Protein AF-A0A1Q7BQ40-F1 (afdb_monomer)

pLDDT: mean 77.8, std 13.96, range [46.81, 95.38]

Secondary structure (DSSP, 8-state):
-PPP-TT-HHHHHHHHHTTS-TTTHHHHHHHHHHHHHT-TT--HHHHHHHHHHHHHHH------GGG---HHHHHHHS--HHHHSPPPP---------

Structure (mmCIF, N/CA/C/O backbone):
data_AF-A0A1Q7BQ40-F1
#
_entry.id   AF-A0A1Q7BQ40-F1
#
loop_
_atom_site.group_PDB
_atom_site.id
_atom_site.type_symbol
_atom_site.label_atom_id
_atom_site.label_alt_id
_atom_site.label_comp_id
_atom_site.label_asym_id
_atom_site.label_entity_id
_atom_site.label_seq_id
_atom_site.pdbx_PDB_ins_code
_atom_site.Cartn_x
_atom_site.Cartn_y
_atom_site.Cartn_z
_atom_site.occupancy
_atom_site.B_iso_or_equiv
_atom_site.auth_seq_id
_atom_site.auth_comp_id
_atom_site.auth_asym_id
_atom_site.auth_atom_id
_atom_site.pdbx_PDB_model_num
ATOM 1 N N . MET A 1 1 ? 2.775 25.723 7.105 1.00 46.81 1 MET A N 1
ATOM 2 C CA . MET A 1 1 ? 1.920 24.649 6.563 1.00 46.81 1 MET A CA 1
ATOM 3 C C . MET A 1 1 ? 1.873 23.533 7.588 1.00 46.81 1 MET A C 1
ATOM 5 O O . MET A 1 1 ? 2.956 23.121 7.986 1.00 46.81 1 MET A O 1
ATOM 9 N N . PRO A 1 2 ? 0.696 23.101 8.070 1.00 49.97 2 PRO A N 1
ATOM 10 C CA . PRO A 1 2 ? 0.628 21.938 8.945 1.00 49.97 2 PRO A CA 1
ATOM 11 C C . PRO A 1 2 ? 1.093 20.715 8.147 1.00 49.97 2 PRO A C 1
ATOM 13 O O . PRO A 1 2 ? 0.727 20.561 6.980 1.00 49.97 2 PRO A O 1
ATOM 16 N N . ILE A 1 3 ? 1.956 19.902 8.749 1.00 54.00 3 ILE A N 1
ATOM 17 C CA . ILE A 1 3 ? 2.279 18.581 8.212 1.00 54.00 3 ILE A CA 1
ATOM 18 C C . ILE A 1 3 ? 0.974 17.787 8.353 1.00 54.00 3 ILE A C 1
ATOM 20 O O . ILE A 1 3 ? 0.422 17.791 9.454 1.00 54.00 3 ILE A O 1
ATOM 24 N N . PRO A 1 4 ? 0.407 17.227 7.269 1.00 55.53 4 PRO A N 1
ATOM 25 C CA . PRO A 1 4 ? -0.775 16.387 7.390 1.00 55.53 4 PRO A CA 1
ATOM 26 C C . PRO A 1 4 ? -0.455 15.284 8.395 1.00 55.53 4 PRO A C 1
ATOM 28 O O . PRO A 1 4 ? 0.619 14.690 8.327 1.00 55.53 4 PRO A O 1
ATOM 31 N N . ASP A 1 5 ? -1.351 15.093 9.357 1.00 57.25 5 ASP A N 1
ATOM 32 C CA . ASP A 1 5 ? -1.230 14.081 10.398 1.00 57.25 5 ASP A CA 1
ATOM 33 C C . ASP A 1 5 ? -1.184 12.711 9.690 1.00 57.25 5 ASP A C 1
ATOM 35 O O . ASP A 1 5 ? -2.213 12.170 9.290 1.00 57.25 5 ASP A O 1
ATOM 39 N N . ASP A 1 6 ? 0.023 12.180 9.443 1.00 56.66 6 ASP A N 1
ATOM 40 C CA . ASP A 1 6 ? 0.262 10.845 8.854 1.00 56.66 6 ASP A CA 1
ATOM 41 C C . ASP A 1 6 ? -0.317 9.728 9.765 1.00 56.66 6 ASP A C 1
ATOM 43 O O . ASP A 1 6 ? -0.319 8.555 9.384 1.00 56.66 6 ASP A O 1
ATOM 47 N N . ALA A 1 7 ? -0.848 10.091 10.942 1.00 63.31 7 ALA A N 1
ATOM 48 C CA . ALA A 1 7 ? -1.581 9.220 11.848 1.00 63.31 7 ALA A CA 1
ATOM 49 C C . ALA A 1 7 ? -3.022 8.929 11.403 1.00 63.31 7 ALA A C 1
ATOM 51 O O . ALA A 1 7 ? -3.615 7.972 11.907 1.00 63.31 7 ALA A O 1
ATOM 52 N N . ASP A 1 8 ? -3.592 9.700 10.467 1.00 83.94 8 ASP A N 1
ATOM 53 C CA . ASP A 1 8 ? -4.898 9.361 9.904 1.00 83.94 8 ASP A CA 1
ATOM 54 C C . ASP A 1 8 ? -4.770 8.156 8.944 1.00 83.94 8 ASP A C 1
ATOM 56 O O . ASP A 1 8 ? -4.055 8.224 7.932 1.00 83.94 8 ASP A O 1
ATOM 60 N N . PRO A 1 9 ? -5.448 7.029 9.235 1.00 84.75 9 PRO A N 1
ATOM 61 C CA . PRO A 1 9 ? -5.295 5.807 8.457 1.00 84.75 9 PRO A CA 1
ATOM 62 C C . PRO A 1 9 ? -5.799 5.958 7.016 1.00 84.75 9 PRO A C 1
ATOM 64 O O . PRO A 1 9 ? -5.224 5.350 6.113 1.00 84.75 9 PRO A O 1
ATOM 67 N N . ASP A 1 10 ? -6.817 6.783 6.759 1.00 89.44 10 ASP A N 1
ATOM 68 C CA . ASP A 1 10 ? -7.348 7.011 5.411 1.00 89.44 10 ASP A CA 1
ATOM 69 C C . ASP A 1 10 ? -6.368 7.820 4.549 1.00 89.44 10 ASP A C 1
ATOM 71 O O . ASP A 1 10 ? -6.167 7.506 3.364 1.00 89.44 10 ASP A O 1
ATOM 75 N N . ILE A 1 11 ? -5.711 8.829 5.134 1.00 90.44 11 ILE A N 1
ATOM 76 C CA . ILE A 1 11 ? -4.650 9.600 4.465 1.00 90.44 11 ILE A CA 1
ATOM 77 C C . ILE A 1 11 ? -3.474 8.681 4.116 1.00 90.44 11 ILE A C 1
ATOM 79 O O . ILE A 1 11 ? -3.000 8.684 2.972 1.00 90.44 11 ILE A O 1
ATOM 83 N N . LEU A 1 12 ? -3.043 7.847 5.065 1.00 90.44 12 LEU A N 1
ATOM 84 C CA . LEU A 1 12 ? -1.960 6.886 4.867 1.00 90.44 12 LEU A CA 1
ATOM 85 C C . LEU A 1 12 ? -2.281 5.879 3.752 1.00 90.44 12 LEU A C 1
ATOM 87 O O . LEU A 1 12 ? -1.454 5.657 2.861 1.00 90.44 12 LEU A O 1
ATOM 91 N N . ILE A 1 13 ? -3.477 5.286 3.769 1.00 93.06 13 ILE A N 1
ATOM 92 C CA . ILE A 1 13 ? -3.922 4.333 2.743 1.00 93.06 13 ILE A CA 1
ATOM 93 C C . ILE A 1 13 ? -3.951 5.013 1.372 1.00 93.06 13 ILE A C 1
ATOM 95 O O . ILE A 1 13 ? -3.418 4.472 0.401 1.00 93.06 13 ILE A O 1
ATOM 99 N N . SER A 1 14 ? -4.504 6.223 1.283 1.00 92.81 14 SER A N 1
ATOM 100 C CA . SER A 1 14 ? -4.574 6.977 0.026 1.00 92.81 14 SER A CA 1
ATOM 101 C C . SER A 1 14 ? -3.184 7.272 -0.545 1.00 92.81 14 SER A C 1
ATOM 103 O O . SER A 1 14 ? -2.953 7.114 -1.747 1.00 92.81 14 SER A O 1
ATOM 105 N N . ARG A 1 15 ? -2.228 7.637 0.316 1.00 92.06 15 ARG A N 1
ATOM 106 C CA . ARG A 1 15 ? -0.831 7.884 -0.061 1.00 92.06 15 ARG A CA 1
ATOM 107 C C . ARG A 1 15 ? -0.137 6.613 -0.553 1.00 92.06 15 ARG A C 1
ATOM 109 O O . ARG A 1 15 ? 0.508 6.640 -1.601 1.00 92.06 15 ARG A O 1
ATOM 116 N N . LEU A 1 16 ? -0.279 5.503 0.172 1.00 92.38 16 LEU A N 1
ATOM 117 C CA . LEU A 1 16 ? 0.350 4.221 -0.174 1.00 92.38 16 LEU A CA 1
ATOM 118 C C . LEU A 1 16 ? -0.287 3.545 -1.398 1.00 92.38 16 LEU A C 1
ATOM 120 O O . LEU A 1 16 ? 0.382 2.775 -2.085 1.00 92.38 16 LEU A O 1
ATOM 124 N N . ALA A 1 17 ? -1.532 3.884 -1.737 1.00 92.94 17 ALA A N 1
ATOM 125 C CA . ALA A 1 17 ? -2.173 3.452 -2.976 1.00 92.94 17 ALA A CA 1
ATOM 126 C C . ALA A 1 17 ? -1.633 4.175 -4.226 1.00 92.94 17 ALA A C 1
ATOM 128 O O . ALA A 1 17 ? -1.768 3.662 -5.336 1.00 92.94 17 ALA A O 1
ATOM 129 N N . GLY A 1 18 ? -1.030 5.361 -4.075 1.00 91.25 18 GLY A N 1
ATOM 130 C CA . GLY A 1 18 ? -0.557 6.192 -5.190 1.00 91.25 18 GLY A CA 1
ATOM 131 C C . GLY A 1 18 ? 0.384 5.467 -6.168 1.00 91.25 18 GLY A C 1
ATOM 132 O O . GLY A 1 18 ? 0.133 5.517 -7.374 1.00 91.25 18 GLY A O 1
ATOM 133 N N . PRO A 1 19 ? 1.419 4.755 -5.682 1.00 89.81 19 PRO A N 1
ATOM 134 C CA . PRO A 1 19 ? 2.334 3.977 -6.522 1.00 89.81 19 PRO A 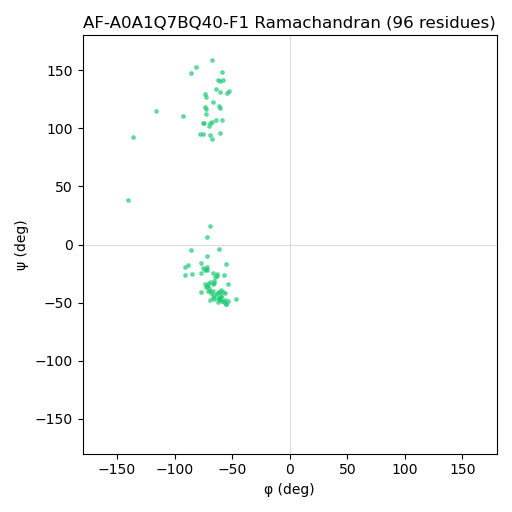CA 1
ATOM 135 C C . PRO A 1 19 ? 1.743 2.693 -7.124 1.00 89.81 19 PRO A C 1
ATOM 137 O O . PRO A 1 19 ? 2.403 2.066 -7.947 1.00 89.81 19 PRO A O 1
ATOM 140 N N . LEU A 1 20 ? 0.547 2.262 -6.706 1.00 91.56 20 LEU A N 1
ATOM 141 C CA . LEU A 1 20 ? -0.087 1.046 -7.222 1.00 91.56 20 LEU A CA 1
ATOM 142 C C . LEU A 1 20 ? -0.793 1.309 -8.555 1.00 91.56 20 LEU A C 1
ATOM 144 O O . LEU A 1 20 ? -1.285 2.419 -8.817 1.00 91.56 20 LEU A O 1
ATOM 148 N N . ALA A 1 21 ? -0.904 0.255 -9.369 1.00 89.38 21 ALA A N 1
ATOM 149 C CA . ALA A 1 21 ? -1.681 0.294 -10.598 1.00 89.38 21 ALA A CA 1
ATOM 150 C C . ALA A 1 21 ? -3.144 0.671 -10.289 1.00 89.38 21 ALA A C 1
ATOM 152 O O . ALA A 1 21 ? -3.692 0.215 -9.283 1.00 89.38 21 ALA A O 1
ATOM 153 N N . PRO A 1 22 ? -3.814 1.487 -11.128 1.00 89.31 22 PRO A N 1
ATOM 154 C CA . PRO A 1 22 ? -5.168 1.968 -10.846 1.00 89.31 22 PRO A CA 1
ATOM 155 C C . PRO A 1 22 ? -6.189 0.861 -10.544 1.00 89.31 22 PRO A C 1
ATOM 157 O O . PRO A 1 22 ? -7.065 1.067 -9.707 1.00 89.31 22 PRO A O 1
ATOM 160 N N . ALA A 1 23 ? -6.049 -0.306 -11.182 1.00 89.81 23 ALA A N 1
ATOM 161 C CA . ALA A 1 23 ? -6.914 -1.467 -10.968 1.00 89.81 23 ALA A CA 1
ATOM 162 C C . ALA A 1 23 ? -6.794 -2.057 -9.548 1.00 89.81 23 ALA A C 1
ATOM 164 O O . ALA A 1 23 ? -7.791 -2.506 -8.985 1.00 89.81 23 ALA A O 1
ATOM 165 N N . ASP A 1 24 ? -5.607 -1.989 -8.942 1.00 92.75 24 ASP A N 1
ATOM 166 C CA . ASP A 1 24 ? -5.319 -2.613 -7.647 1.00 92.75 24 ASP A CA 1
ATOM 167 C C . ASP A 1 24 ? -5.644 -1.705 -6.459 1.00 92.75 24 ASP A C 1
ATOM 169 O O . ASP A 1 24 ? -5.814 -2.179 -5.336 1.00 92.75 24 ASP A O 1
ATOM 173 N N . ARG A 1 25 ? -5.790 -0.392 -6.684 1.00 92.69 25 ARG A N 1
ATOM 174 C CA . ARG A 1 25 ? -6.010 0.593 -5.609 1.00 92.69 25 ARG A CA 1
ATOM 175 C C . ARG A 1 25 ? -7.252 0.293 -4.772 1.00 92.69 25 ARG A C 1
ATOM 177 O O . ARG A 1 25 ? -7.210 0.426 -3.552 1.00 92.69 25 ARG A O 1
ATOM 184 N N . ALA A 1 26 ? -8.346 -0.122 -5.411 1.00 92.81 26 ALA A N 1
ATOM 185 C CA . ALA A 1 26 ? -9.592 -0.443 -4.715 1.00 92.81 26 ALA A CA 1
ATOM 186 C C . ALA A 1 26 ? -9.472 -1.724 -3.872 1.00 92.81 26 ALA A C 1
ATOM 188 O O . ALA A 1 26 ? -9.969 -1.770 -2.745 1.00 92.81 26 ALA A O 1
ATOM 189 N N . ALA A 1 27 ? -8.79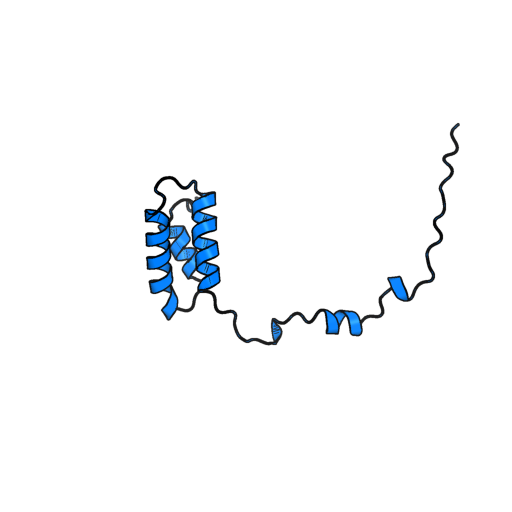1 -2.747 -4.399 1.00 93.25 27 ALA A N 1
ATOM 190 C CA . ALA A 1 27 ? -8.536 -3.996 -3.683 1.00 93.25 27 ALA A CA 1
ATOM 191 C C . ALA A 1 27 ? -7.605 -3.765 -2.484 1.00 93.25 27 ALA A C 1
ATOM 193 O O . ALA A 1 27 ? -7.908 -4.196 -1.371 1.00 93.25 27 ALA A O 1
ATOM 194 N N . PHE A 1 28 ? -6.533 -2.997 -2.691 1.00 95.38 28 PHE A N 1
ATOM 195 C CA . PHE A 1 28 ? -5.609 -2.586 -1.642 1.00 95.38 28 PHE A CA 1
ATOM 196 C C . PHE A 1 28 ? -6.310 -1.807 -0.523 1.00 95.38 28 PHE A C 1
ATOM 198 O O . PHE A 1 28 ? -6.142 -2.156 0.643 1.00 95.38 28 PHE A O 1
ATOM 205 N N . ARG A 1 29 ? -7.131 -0.800 -0.858 1.00 94.94 29 ARG A N 1
ATOM 206 C CA . ARG A 1 29 ? -7.862 -0.001 0.139 1.00 94.94 29 ARG A CA 1
ATOM 207 C C . ARG A 1 29 ? -8.738 -0.8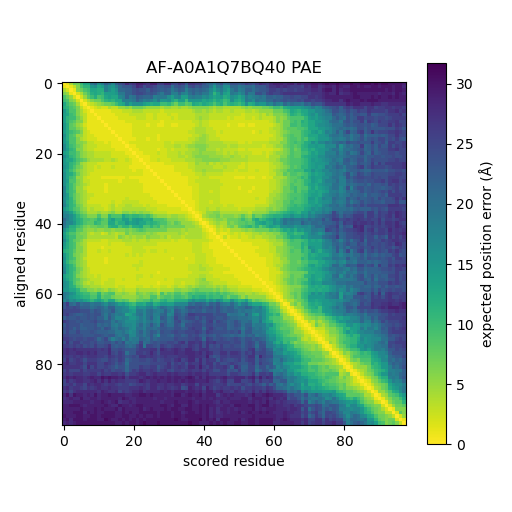75 1.035 1.00 94.94 29 ARG A C 1
ATOM 209 O O . ARG A 1 29 ? -8.621 -0.799 2.252 1.00 94.94 29 ARG A O 1
ATOM 216 N N . ARG A 1 30 ? -9.545 -1.760 0.439 1.00 94.19 30 ARG A N 1
ATOM 217 C CA . ARG A 1 30 ? -10.401 -2.690 1.194 1.00 94.19 30 ARG A CA 1
ATOM 218 C C . ARG A 1 30 ? -9.592 -3.612 2.104 1.00 94.19 30 ARG A C 1
ATOM 220 O O . ARG A 1 30 ? -9.963 -3.811 3.254 1.00 94.19 30 ARG A O 1
ATOM 227 N N . ALA A 1 31 ? -8.491 -4.162 1.596 1.00 93.94 31 ALA A N 1
ATOM 228 C CA . ALA A 1 31 ? -7.625 -5.036 2.380 1.00 93.94 31 ALA A CA 1
ATOM 229 C C . ALA A 1 31 ? -6.926 -4.285 3.528 1.00 93.94 31 ALA A C 1
ATOM 231 O O . ALA A 1 31 ? -6.725 -4.855 4.599 1.00 93.94 31 ALA A O 1
ATOM 232 N N . ALA A 1 32 ? -6.577 -3.010 3.329 1.00 92.81 32 ALA A N 1
ATOM 233 C CA . ALA A 1 32 ? -5.985 -2.170 4.363 1.00 92.81 32 ALA A CA 1
ATOM 234 C C . ALA A 1 32 ? -7.000 -1.838 5.464 1.00 92.81 32 ALA A C 1
ATOM 236 O O . ALA A 1 32 ? -6.703 -2.041 6.639 1.00 92.81 32 ALA A O 1
ATOM 237 N N . GLU A 1 33 ? -8.209 -1.410 5.095 1.00 92.44 33 GLU A N 1
ATOM 238 C CA . GLU A 1 33 ? -9.310 -1.172 6.036 1.00 92.44 33 GLU A CA 1
ATOM 239 C C . GLU A 1 33 ? -9.606 -2.438 6.856 1.00 92.44 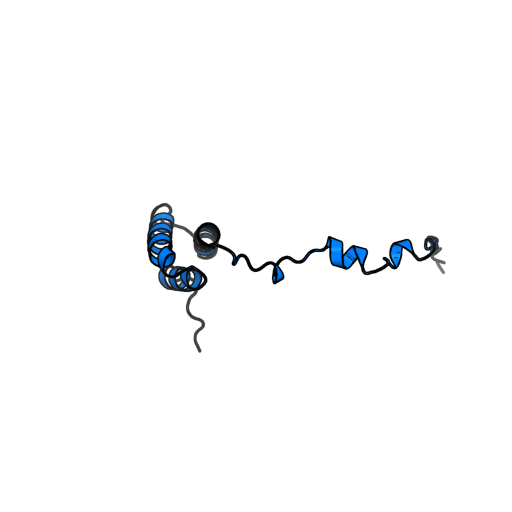33 GLU A C 1
ATOM 241 O O . GLU A 1 33 ? -9.631 -2.399 8.087 1.00 92.44 33 GLU A O 1
ATOM 246 N N . GLU A 1 34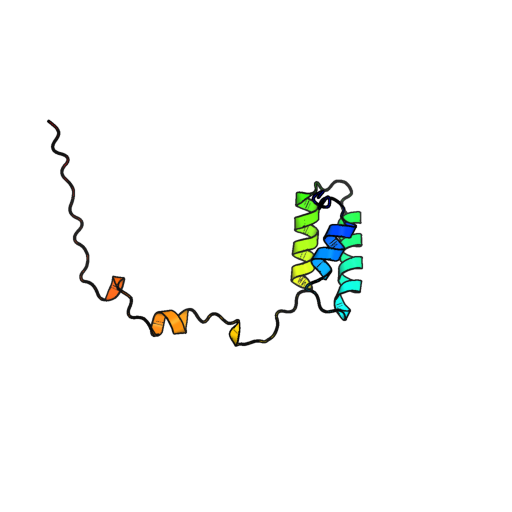 ? -9.719 -3.597 6.200 1.00 92.19 34 GLU A N 1
ATOM 247 C CA . GLU A 1 34 ? -9.920 -4.877 6.881 1.00 92.19 34 GLU A CA 1
ATOM 248 C C . GLU A 1 34 ? -8.771 -5.201 7.851 1.00 92.19 34 GLU A C 1
ATOM 250 O O . GLU A 1 34 ? -9.013 -5.585 8.997 1.00 92.19 34 GLU A O 1
ATOM 255 N N . ALA A 1 35 ? -7.516 -5.012 7.437 1.00 89.25 35 ALA A N 1
ATOM 256 C CA . ALA A 1 35 ? -6.357 -5.263 8.288 1.00 89.25 35 ALA A CA 1
ATOM 257 C C . ALA A 1 35 ? -6.363 -4.399 9.561 1.00 89.25 35 ALA A C 1
ATOM 259 O O . ALA A 1 35 ? -6.031 -4.901 10.637 1.00 89.25 35 ALA A O 1
ATOM 260 N N . LEU A 1 36 ? -6.779 -3.135 9.457 1.00 88.50 36 LEU A N 1
ATOM 261 C CA . LEU A 1 36 ? -6.850 -2.219 10.596 1.00 88.50 36 LEU A CA 1
ATOM 262 C C . LEU A 1 36 ? -8.020 -2.542 11.533 1.00 88.50 36 LEU A C 1
ATOM 264 O O . LEU A 1 36 ? -7.873 -2.440 12.749 1.00 88.50 36 LEU A O 1
ATOM 268 N N . THR A 1 37 ? -9.150 -3.026 11.008 1.00 88.88 37 THR A N 1
ATOM 269 C CA . THR A 1 37 ? -10.289 -3.442 11.854 1.00 88.88 37 THR A CA 1
ATOM 270 C C . THR A 1 37 ? -9.992 -4.666 12.725 1.00 88.88 37 THR A C 1
ATOM 272 O O . THR A 1 37 ? -10.599 -4.832 13.782 1.00 88.88 37 THR A O 1
ATOM 275 N N . ARG A 1 38 ? -9.039 -5.519 12.327 1.00 86.44 38 ARG A N 1
ATOM 276 C CA . ARG A 1 38 ? -8.686 -6.745 13.066 1.00 86.44 38 ARG A CA 1
ATOM 277 C C . ARG A 1 38 ? -7.928 -6.480 14.368 1.00 86.44 38 ARG A C 1
ATOM 279 O O . ARG A 1 38 ? -7.913 -7.355 15.232 1.00 86.44 38 ARG A O 1
ATOM 286 N N . VAL A 1 39 ? -7.291 -5.315 14.520 1.00 79.44 39 VAL A N 1
ATOM 287 C CA . VAL A 1 39 ? -6.508 -4.970 15.718 1.00 79.44 39 VAL A CA 1
ATOM 288 C C . VAL A 1 39 ? -6.827 -3.529 16.143 1.00 79.44 39 VAL A C 1
ATOM 290 O O . VAL A 1 39 ? -6.170 -2.595 15.688 1.00 79.44 39 VAL A O 1
ATOM 293 N N . PRO A 1 40 ? -7.807 -3.326 17.042 1.00 68.12 40 PRO A N 1
ATOM 294 C CA . PRO A 1 40 ? -8.379 -2.007 17.345 1.00 68.12 40 PRO A CA 1
ATOM 295 C C . PRO A 1 40 ? -7.466 -1.048 18.138 1.00 68.12 40 PRO A C 1
ATOM 297 O O . PRO A 1 40 ? -7.907 0.022 18.544 1.00 68.12 40 PRO A O 1
ATOM 300 N N . CYS A 1 41 ? -6.204 -1.402 18.391 1.00 73.50 41 CYS A N 1
ATOM 301 C CA . CYS A 1 41 ? -5.294 -0.646 19.261 1.00 73.50 41 CYS A CA 1
ATOM 302 C C . CYS A 1 41 ? -3.850 -0.589 18.732 1.00 73.50 41 CYS A C 1
ATOM 304 O O . CYS A 1 41 ? -2.884 -0.648 19.495 1.00 73.50 41 CYS A O 1
ATOM 306 N N . MET A 1 42 ? -3.687 -0.462 17.413 1.00 79.25 42 MET A N 1
ATOM 307 C CA . MET A 1 42 ? -2.377 -0.182 16.828 1.00 79.25 42 MET A CA 1
ATOM 308 C C . MET A 1 42 ? -1.960 1.271 17.080 1.00 79.25 42 MET A C 1
ATOM 310 O O . MET A 1 42 ? -2.697 2.201 16.771 1.00 79.25 42 MET A O 1
ATOM 314 N N . GLY A 1 43 ? -0.742 1.467 17.589 1.00 83.19 43 GLY A N 1
ATOM 315 C CA . GLY A 1 43 ? -0.086 2.772 17.508 1.00 83.19 43 GLY A CA 1
ATOM 316 C C . GLY A 1 43 ? 0.254 3.124 16.056 1.00 83.19 43 GLY A C 1
ATOM 317 O O . GLY A 1 43 ? 0.403 2.232 15.219 1.00 83.19 43 GLY A O 1
ATOM 318 N N . GLU A 1 44 ? 0.443 4.409 15.767 1.00 84.44 44 GLU A N 1
ATOM 319 C CA . GLU A 1 44 ? 0.716 4.948 14.422 1.00 84.44 44 GLU A CA 1
ATOM 320 C C . GLU A 1 44 ? 1.801 4.168 13.653 1.00 84.44 44 GLU A C 1
ATOM 322 O O . GLU A 1 44 ? 1.601 3.736 12.518 1.00 84.44 44 GLU A O 1
ATOM 327 N N . GLY A 1 45 ? 2.933 3.870 14.300 1.00 85.38 45 GLY A N 1
ATOM 328 C CA . GLY A 1 45 ? 4.013 3.104 13.670 1.00 85.38 45 GLY A CA 1
ATOM 329 C C . GLY A 1 45 ? 3.640 1.657 13.316 1.00 85.38 45 GLY A C 1
ATOM 330 O O . GLY A 1 45 ? 4.199 1.093 12.374 1.00 85.38 45 GLY A O 1
ATOM 331 N N . ALA A 1 46 ? 2.703 1.043 14.044 1.00 87.44 46 ALA A N 1
ATOM 332 C CA . ALA A 1 46 ? 2.190 -0.291 13.731 1.00 87.44 46 ALA A CA 1
ATOM 333 C C . ALA A 1 46 ? 1.197 -0.244 12.560 1.00 87.44 46 ALA A C 1
ATOM 335 O O . ALA A 1 46 ? 1.306 -1.077 11.659 1.00 87.44 46 ALA A O 1
ATOM 336 N N . VAL A 1 47 ? 0.325 0.773 12.522 1.00 89.38 47 VAL A N 1
ATOM 337 C CA . VAL A 1 47 ? -0.566 1.059 11.382 1.00 89.38 47 VAL A CA 1
ATOM 338 C C . VAL A 1 47 ? 0.264 1.218 10.105 1.00 89.38 47 VAL A C 1
ATOM 340 O O . VAL A 1 47 ? 0.037 0.498 9.132 1.00 89.38 47 VAL A O 1
ATOM 343 N N . TYR A 1 48 ? 1.298 2.067 10.135 1.00 90.00 48 TYR A N 1
ATOM 344 C CA . TYR A 1 48 ? 2.198 2.263 8.997 1.00 90.00 48 TYR A CA 1
ATOM 345 C C . TYR A 1 48 ? 2.817 0.951 8.510 1.00 90.00 48 TYR A C 1
ATOM 347 O O . TYR A 1 48 ? 2.748 0.631 7.324 1.00 90.00 48 TYR A O 1
ATOM 355 N N . ARG A 1 49 ? 3.402 0.157 9.417 1.00 90.44 49 ARG A N 1
ATOM 356 C CA . ARG A 1 49 ? 4.051 -1.113 9.053 1.00 90.44 49 ARG A CA 1
ATOM 357 C C . ARG A 1 49 ? 3.065 -2.114 8.458 1.00 90.44 49 ARG A C 1
ATOM 359 O O . ARG A 1 49 ? 3.415 -2.776 7.485 1.00 90.44 49 ARG A O 1
ATOM 366 N N . ALA A 1 50 ? 1.855 -2.216 9.006 1.00 90.88 50 ALA A N 1
ATOM 367 C CA . ALA A 1 50 ? 0.831 -3.121 8.496 1.00 90.88 50 ALA A CA 1
ATOM 368 C C . ALA A 1 50 ? 0.423 -2.756 7.059 1.00 90.88 50 ALA A C 1
ATOM 370 O O . ALA A 1 50 ? 0.458 -3.608 6.168 1.00 90.88 50 ALA A O 1
ATOM 371 N N . VAL A 1 51 ? 0.113 -1.480 6.812 1.00 92.19 51 VAL A N 1
ATOM 372 C CA . VAL A 1 51 ? -0.320 -1.010 5.489 1.00 92.19 51 VAL A CA 1
ATOM 373 C C . VAL A 1 51 ? 0.837 -1.025 4.481 1.00 92.19 51 VAL A C 1
ATOM 375 O O . VAL A 1 51 ? 0.636 -1.408 3.331 1.00 92.19 51 VAL A O 1
ATOM 378 N N . ALA A 1 52 ? 2.065 -0.691 4.890 1.00 92.19 52 ALA A N 1
ATOM 379 C CA . ALA A 1 52 ? 3.241 -0.720 4.016 1.00 92.19 52 ALA A CA 1
ATOM 380 C C . ALA A 1 52 ? 3.620 -2.145 3.573 1.00 92.19 52 ALA A C 1
ATOM 382 O O . ALA A 1 52 ? 3.957 -2.364 2.409 1.00 92.19 52 ALA A O 1
ATOM 383 N N . VAL A 1 53 ? 3.536 -3.131 4.474 1.00 92.62 53 VAL A N 1
ATOM 384 C CA . VAL A 1 53 ? 3.743 -4.545 4.115 1.00 92.62 53 VAL A CA 1
ATOM 385 C C . VAL A 1 53 ? 2.671 -5.008 3.133 1.00 92.62 53 VAL A C 1
ATOM 387 O O . VAL A 1 53 ? 2.992 -5.667 2.147 1.00 92.62 53 VAL A O 1
ATOM 390 N N . LEU A 1 54 ? 1.413 -4.622 3.360 1.00 93.06 54 LEU A N 1
ATOM 391 C CA . LEU A 1 54 ? 0.325 -4.932 2.441 1.00 93.06 54 LEU A CA 1
ATOM 392 C C . LEU A 1 54 ? 0.559 -4.305 1.060 1.00 93.06 54 LEU A C 1
ATOM 394 O O . LEU A 1 54 ? 0.453 -5.000 0.056 1.00 93.06 54 LEU A O 1
ATOM 398 N N . GLN A 1 55 ? 0.936 -3.026 1.004 1.00 94.50 55 GLN A N 1
ATOM 399 C CA . GLN A 1 55 ? 1.213 -2.302 -0.240 1.00 94.50 55 GLN A CA 1
ATOM 400 C C . GLN A 1 55 ? 2.278 -3.013 -1.076 1.00 94.50 55 GLN A C 1
ATOM 402 O O . GLN A 1 55 ? 2.108 -3.167 -2.285 1.00 94.50 55 GLN A O 1
ATOM 407 N N . ARG A 1 56 ? 3.334 -3.516 -0.431 1.00 91.25 56 ARG A N 1
ATOM 408 C CA . ARG A 1 56 ? 4.419 -4.230 -1.107 1.00 91.25 56 ARG A CA 1
ATOM 409 C C . ARG A 1 56 ? 3.958 -5.519 -1.791 1.00 91.25 56 ARG A C 1
ATOM 411 O O . ARG A 1 56 ? 4.559 -5.904 -2.785 1.00 91.25 56 ARG A O 1
ATOM 418 N N . ASN A 1 57 ? 2.891 -6.151 -1.300 1.00 91.12 57 ASN A N 1
ATOM 419 C CA . ASN A 1 57 ? 2.310 -7.341 -1.928 1.00 91.12 57 ASN A CA 1
ATOM 420 C C . ASN A 1 57 ? 1.473 -7.013 -3.175 1.00 91.12 57 ASN A C 1
ATOM 422 O O . ASN A 1 57 ? 1.308 -7.877 -4.030 1.00 91.12 57 ASN A O 1
ATOM 426 N N . TYR A 1 58 ? 0.947 -5.788 -3.279 1.00 91.06 58 TYR A N 1
ATOM 427 C CA . TYR A 1 58 ? 0.229 -5.302 -4.466 1.00 91.06 58 TYR A CA 1
ATOM 428 C C . TYR A 1 58 ? 1.149 -4.606 -5.471 1.00 91.06 58 TYR A C 1
ATOM 430 O O . TYR A 1 58 ? 0.780 -4.415 -6.626 1.00 91.06 58 TYR A O 1
ATOM 438 N N . PHE A 1 59 ? 2.332 -4.172 -5.040 1.00 89.44 59 PHE A N 1
ATOM 439 C CA . PHE A 1 59 ? 3.255 -3.460 -5.904 1.00 89.44 59 PHE A CA 1
ATOM 440 C C . PHE A 1 59 ? 3.899 -4.412 -6.915 1.00 89.44 59 PHE A C 1
ATOM 442 O O . PHE A 1 59 ? 4.722 -5.255 -6.560 1.00 89.44 59 PHE A O 1
ATOM 449 N N . VAL A 1 60 ? 3.55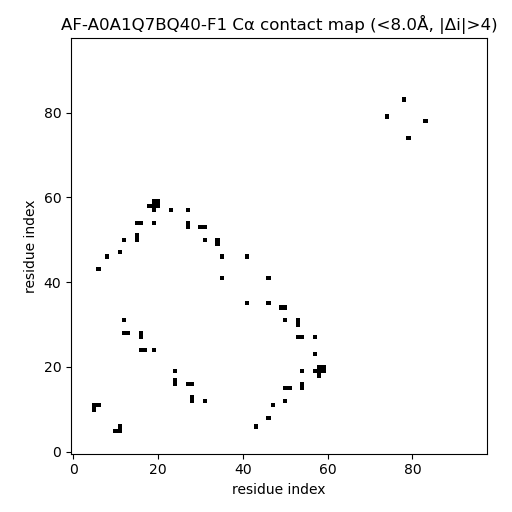3 -4.229 -8.188 1.00 86.00 60 VAL A N 1
ATOM 450 C CA . VAL A 1 60 ? 4.217 -4.894 -9.309 1.00 86.00 60 VAL A CA 1
ATOM 451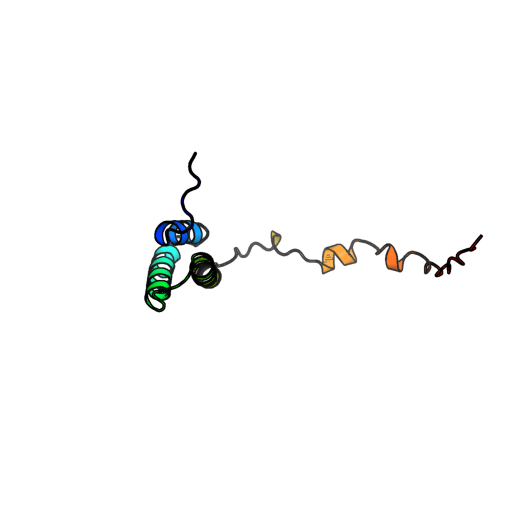 C C . VAL A 1 60 ? 5.331 -3.971 -9.806 1.00 86.00 60 VAL A C 1
ATOM 453 O O . VAL A 1 60 ? 5.027 -2.902 -10.346 1.00 86.00 60 VAL A O 1
ATOM 456 N N . PRO A 1 61 ? 6.615 -4.322 -9.609 1.00 78.50 61 PRO A N 1
ATOM 457 C CA . PRO A 1 61 ? 7.698 -3.530 -10.164 1.00 78.50 61 PRO A CA 1
ATOM 458 C C . PRO A 1 61 ? 7.601 -3.541 -11.697 1.00 78.50 61 PRO A C 1
ATOM 460 O O . PRO A 1 61 ? 7.268 -4.575 -12.279 1.00 78.50 61 PRO A O 1
ATOM 463 N N . PRO A 1 62 ? 7.878 -2.413 -12.367 1.00 75.50 62 PRO A N 1
ATOM 464 C CA . PRO A 1 62 ? 7.958 -2.401 -13.820 1.00 75.50 62 PRO A CA 1
ATOM 465 C C . PRO A 1 62 ? 9.061 -3.360 -14.287 1.00 75.50 62 PRO A C 1
ATOM 467 O O . PRO A 1 62 ? 10.136 -3.403 -13.691 1.00 75.50 62 PRO A O 1
ATOM 470 N N . ASP A 1 63 ? 8.809 -4.080 -15.383 1.00 73.94 63 ASP A N 1
ATOM 471 C CA . ASP A 1 63 ? 9.730 -5.049 -16.013 1.00 73.94 63 ASP A CA 1
ATOM 472 C C . ASP A 1 63 ? 10.953 -4.378 -16.680 1.00 73.94 63 ASP A C 1
ATOM 474 O O . ASP A 1 63 ? 11.641 -4.955 -17.518 1.00 73.94 63 ASP A O 1
ATOM 478 N N . ASP A 1 64 ? 11.218 -3.112 -16.350 1.00 70.44 64 ASP A N 1
ATOM 479 C CA . ASP A 1 64 ? 12.287 -2.340 -16.960 1.00 70.44 64 ASP A CA 1
ATOM 480 C C . ASP A 1 64 ? 13.641 -2.892 -16.499 1.00 70.44 64 ASP A C 1
ATOM 482 O O . ASP A 1 64 ? 14.125 -2.632 -15.393 1.00 70.44 64 ASP A O 1
ATOM 486 N N . TYR A 1 65 ? 14.268 -3.661 -17.384 1.00 61.56 65 TYR A N 1
ATOM 487 C CA . TYR A 1 65 ? 15.604 -4.232 -17.230 1.00 61.56 65 TYR A CA 1
ATOM 488 C C . TYR A 1 65 ? 16.677 -3.174 -16.932 1.00 61.56 65 TYR A C 1
ATOM 490 O O . TYR A 1 65 ? 17.747 -3.514 -16.435 1.00 61.56 65 TYR A O 1
ATOM 498 N N . ARG A 1 66 ? 16.407 -1.883 -17.174 1.00 59.41 66 ARG A N 1
ATOM 499 C CA . ARG A 1 66 ? 17.304 -0.775 -16.809 1.00 59.41 66 ARG A CA 1
ATOM 500 C C . ARG A 1 66 ? 17.361 -0.494 -15.309 1.00 59.41 66 ARG A C 1
ATOM 502 O O . ARG A 1 66 ? 18.310 0.139 -14.859 1.00 59.41 66 ARG A O 1
ATOM 509 N N . ALA A 1 67 ? 16.370 -0.945 -14.540 1.00 59.38 67 ALA A N 1
ATOM 510 C CA . ALA A 1 67 ? 16.383 -0.875 -13.079 1.00 59.38 67 ALA A CA 1
ATOM 511 C C . ALA A 1 67 ? 17.104 -2.075 -12.436 1.00 59.38 67 ALA A C 1
ATOM 513 O O . ALA A 1 67 ? 17.285 -2.103 -11.216 1.00 59.38 67 ALA A O 1
ATOM 514 N N . HIS A 1 68 ? 17.537 -3.056 -13.236 1.00 64.25 68 HIS A N 1
ATOM 515 C CA . HIS A 1 68 ? 18.386 -4.144 -12.772 1.00 64.25 68 HIS A CA 1
ATOM 516 C C . HIS A 1 68 ? 19.807 -3.595 -12.596 1.00 64.25 68 HIS A C 1
ATOM 518 O O . HIS A 1 68 ? 20.578 -3.487 -13.546 1.00 64.25 68 HIS A O 1
ATOM 524 N N . TRP A 1 69 ? 20.148 -3.187 -11.374 1.00 65.31 69 TRP A N 1
ATOM 525 C CA . TRP A 1 69 ? 21.537 -2.891 -11.036 1.00 65.31 69 TRP A CA 1
ATOM 526 C C . TRP A 1 69 ? 22.321 -4.204 -11.029 1.00 65.31 69 TRP A C 1
ATOM 528 O O . TRP A 1 69 ? 22.315 -4.933 -10.034 1.00 65.31 69 TRP A O 1
ATOM 538 N N . ASP A 1 70 ? 22.958 -4.535 -12.150 1.00 69.81 70 ASP A N 1
ATOM 539 C CA . ASP A 1 70 ? 23.831 -5.699 -12.232 1.00 69.81 70 ASP A CA 1
ATOM 540 C C . ASP A 1 70 ? 25.186 -5.375 -11.592 1.00 69.81 70 ASP A C 1
ATOM 542 O O . ASP A 1 70 ? 26.101 -4.816 -12.202 1.00 69.81 70 ASP A O 1
ATOM 546 N N . ILE A 1 71 ? 25.310 -5.730 -10.313 1.00 68.06 71 ILE A N 1
ATOM 547 C CA . ILE A 1 71 ? 26.546 -5.533 -9.556 1.00 68.06 71 ILE A CA 1
ATOM 548 C C . ILE A 1 71 ? 27.707 -6.351 -10.148 1.00 68.06 71 ILE A C 1
ATOM 550 O O . ILE A 1 71 ? 28.867 -5.984 -9.962 1.00 68.06 71 ILE A O 1
ATOM 554 N N . ALA A 1 72 ? 27.420 -7.451 -10.856 1.00 70.06 72 ALA A N 1
ATOM 555 C CA . ALA A 1 72 ? 28.446 -8.277 -11.476 1.00 70.06 72 ALA A CA 1
ATOM 556 C C . ALA A 1 72 ? 29.059 -7.572 -12.692 1.00 70.06 72 ALA A C 1
ATOM 558 O O . ALA A 1 72 ? 30.277 -7.649 -12.870 1.00 70.06 72 ALA A O 1
ATOM 559 N N . ASP A 1 73 ? 28.260 -6.837 -13.468 1.00 67.62 73 ASP A N 1
ATOM 560 C CA . ASP A 1 73 ? 2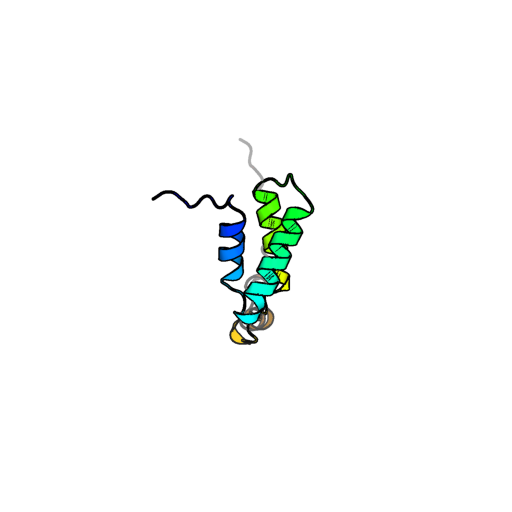8.733 -6.036 -14.605 1.00 67.62 73 ASP A CA 1
ATOM 561 C C . ASP A 1 73 ? 29.642 -4.878 -14.147 1.00 67.62 73 ASP A C 1
ATOM 563 O O . ASP A 1 73 ? 30.743 -4.683 -14.675 1.00 67.62 73 ASP A O 1
ATOM 567 N N . GLU A 1 74 ? 29.272 -4.175 -13.070 1.00 65.19 74 GLU A N 1
ATOM 568 C CA . GLU A 1 74 ? 30.081 -3.074 -12.529 1.00 65.19 74 GLU A CA 1
ATOM 569 C C . GLU A 1 74 ? 31.405 -3.557 -11.904 1.00 65.19 74 GLU A C 1
ATOM 571 O O . GLU A 1 74 ? 32.463 -2.950 -12.111 1.00 65.19 74 GLU A O 1
ATOM 576 N N . ILE A 1 75 ? 31.371 -4.667 -11.156 1.00 66.00 75 ILE A N 1
ATOM 577 C CA . ILE A 1 75 ? 32.562 -5.252 -10.520 1.00 66.00 75 ILE A CA 1
ATOM 578 C C . ILE A 1 75 ? 33.498 -5.877 -11.565 1.00 66.00 75 ILE A C 1
ATOM 580 O O . ILE A 1 75 ? 34.717 -5.821 -11.395 1.00 66.00 75 ILE A O 1
ATOM 584 N N . SER A 1 76 ? 32.961 -6.444 -12.648 1.00 64.12 76 SER A N 1
ATOM 585 C CA . SER A 1 76 ? 33.768 -7.016 -13.737 1.00 64.12 76 SER A CA 1
ATOM 586 C C . SER A 1 76 ? 34.457 -5.934 -14.567 1.00 64.12 76 SER A C 1
ATOM 588 O O . SER A 1 76 ? 35.603 -6.104 -14.983 1.00 64.12 76 SER A O 1
ATOM 590 N N . SER A 1 77 ? 33.792 -4.793 -14.756 1.00 65.69 77 SER A N 1
ATOM 591 C CA . SER A 1 77 ? 34.301 -3.674 -15.556 1.00 65.69 77 SER A CA 1
ATOM 592 C C . SER A 1 77 ? 35.397 -2.864 -14.856 1.00 65.69 77 SER A C 1
ATOM 594 O O . SER A 1 77 ? 36.156 -2.146 -15.511 1.00 65.69 77 SER A O 1
ATOM 596 N N . ARG A 1 78 ? 35.505 -2.950 -13.522 1.00 64.88 78 ARG A N 1
ATOM 597 C CA . ARG A 1 78 ? 36.490 -2.194 -12.736 1.00 64.88 78 ARG A CA 1
ATOM 598 C C . ARG A 1 78 ? 37.480 -3.122 -12.033 1.00 64.88 78 ARG A C 1
ATOM 600 O O . ARG A 1 78 ? 37.100 -3.815 -11.090 1.00 64.88 78 ARG A O 1
ATOM 607 N N . PRO A 1 79 ? 38.781 -3.085 -12.380 1.00 64.75 79 PRO A N 1
ATOM 608 C CA . PRO A 1 79 ? 39.781 -3.807 -11.608 1.00 64.75 79 PRO A CA 1
ATOM 609 C C . PRO A 1 79 ? 39.791 -3.278 -10.167 1.00 64.75 79 PRO A C 1
ATOM 611 O O . PRO A 1 79 ? 40.057 -2.102 -9.908 1.00 64.75 79 PRO A O 1
ATOM 614 N N . SER A 1 80 ? 39.470 -4.155 -9.213 1.00 66.75 80 SER A N 1
ATOM 615 C CA . SER A 1 80 ? 39.458 -3.811 -7.791 1.00 66.75 80 SER A CA 1
ATOM 616 C C . SER A 1 80 ? 40.858 -3.395 -7.335 1.00 66.75 80 SER A C 1
ATOM 618 O O . SER A 1 80 ? 41.793 -4.200 -7.353 1.00 66.75 80 SER A O 1
ATOM 620 N N . LYS A 1 81 ? 40.998 -2.148 -6.864 1.00 66.69 81 LYS A N 1
ATOM 621 C CA . LYS A 1 81 ? 42.260 -1.618 -6.314 1.00 66.69 81 LYS A CA 1
ATOM 622 C C . LYS A 1 81 ? 42.792 -2.450 -5.139 1.00 66.69 81 LYS A C 1
ATOM 624 O O . LYS A 1 81 ? 43.999 -2.489 -4.941 1.00 66.69 81 LYS A O 1
ATOM 629 N N . LEU A 1 82 ? 41.911 -3.148 -4.410 1.00 65.56 82 LEU A N 1
ATOM 630 C CA . LEU A 1 82 ? 42.288 -4.054 -3.317 1.00 65.56 82 LEU A CA 1
ATOM 631 C C . LEU A 1 82 ? 43.002 -5.323 -3.801 1.00 65.56 82 LEU A C 1
ATOM 633 O O . LEU A 1 82 ? 43.823 -5.863 -3.073 1.00 65.56 82 LEU A O 1
ATOM 637 N N . LYS A 1 83 ? 42.665 -5.819 -4.998 1.00 64.31 83 LYS A N 1
ATOM 638 C CA . LYS A 1 83 ? 43.292 -7.015 -5.586 1.00 64.31 83 LYS A CA 1
ATOM 639 C C . LYS A 1 83 ? 44.510 -6.672 -6.445 1.00 64.31 83 LYS A C 1
ATOM 641 O O . LYS A 1 83 ? 45.370 -7.521 -6.633 1.00 64.31 83 LYS A O 1
ATOM 646 N N . ALA A 1 84 ? 44.550 -5.458 -6.996 1.00 67.69 84 ALA A N 1
ATOM 647 C CA . ALA A 1 84 ? 45.610 -5.012 -7.897 1.00 67.69 84 ALA A CA 1
ATOM 648 C C . ALA A 1 84 ? 46.846 -4.458 -7.166 1.00 67.69 84 ALA A C 1
ATOM 650 O O . ALA A 1 84 ? 47.939 -4.476 -7.727 1.00 67.69 84 ALA A O 1
ATOM 651 N N . ALA A 1 85 ? 46.687 -3.950 -5.941 1.00 68.88 85 ALA A N 1
ATOM 652 C CA . ALA A 1 85 ? 47.806 -3.461 -5.144 1.00 68.88 85 ALA A CA 1
ATOM 653 C C . ALA A 1 85 ? 48.472 -4.602 -4.350 1.00 68.88 85 ALA A C 1
ATOM 655 O O . ALA A 1 85 ? 47.781 -5.526 -3.913 1.00 68.88 85 ALA A O 1
ATOM 656 N N . PRO A 1 86 ? 49.798 -4.540 -4.124 1.00 71.12 86 PRO A N 1
ATOM 657 C CA . PRO A 1 86 ? 50.456 -5.451 -3.197 1.00 71.12 86 PRO A CA 1
ATOM 658 C C . PRO A 1 86 ? 49.847 -5.315 -1.787 1.00 71.12 86 PRO A C 1
ATOM 660 O O . PRO A 1 86 ? 49.416 -4.216 -1.416 1.00 71.12 86 PRO A O 1
ATOM 663 N N . PRO A 1 87 ? 49.805 -6.402 -0.991 1.00 73.12 87 PRO A N 1
ATOM 664 C CA . PRO A 1 87 ? 49.302 -6.362 0.378 1.00 73.12 87 PRO A CA 1
ATOM 665 C C . PRO A 1 87 ? 50.000 -5.269 1.190 1.00 73.12 87 PRO A C 1
ATOM 667 O O . PRO A 1 87 ? 51.227 -5.174 1.188 1.00 73.12 87 PRO A O 1
ATOM 670 N N . ILE A 1 88 ? 49.223 -4.450 1.899 1.00 75.00 88 ILE A N 1
ATOM 671 C CA . ILE A 1 88 ? 49.777 -3.458 2.822 1.00 75.00 88 ILE A CA 1
ATOM 672 C C . ILE A 1 88 ? 50.307 -4.221 4.038 1.00 75.00 88 ILE A C 1
ATOM 674 O O . ILE A 1 88 ? 49.538 -4.868 4.752 1.00 75.00 88 ILE A O 1
ATOM 678 N N . GLU A 1 89 ? 51.617 -4.161 4.279 1.00 72.56 89 GLU A N 1
ATOM 679 C CA . GLU A 1 89 ? 52.198 -4.698 5.507 1.00 72.56 89 GLU A CA 1
ATOM 680 C C . GLU A 1 89 ? 51.610 -3.981 6.731 1.00 72.56 89 GLU A C 1
ATOM 682 O O . GLU A 1 89 ? 51.563 -2.751 6.812 1.00 72.56 89 GLU A O 1
ATOM 687 N N . HIS A 1 90 ? 51.167 -4.766 7.715 1.00 61.03 90 HIS A N 1
ATOM 688 C CA . HIS A 1 90 ? 50.712 -4.265 9.008 1.00 61.03 90 HIS A CA 1
ATOM 689 C C . HIS A 1 90 ? 51.899 -3.676 9.787 1.00 61.03 90 HIS A C 1
ATOM 691 O O . HIS A 1 90 ? 52.564 -4.370 10.560 1.00 61.03 90 HIS A O 1
ATOM 697 N N . VAL A 1 91 ? 52.151 -2.376 9.631 1.00 66.19 91 VAL A N 1
ATOM 698 C CA . VAL A 1 91 ? 53.107 -1.655 10.478 1.00 66.19 91 VAL A CA 1
ATOM 699 C C . VAL A 1 91 ? 52.532 -1.586 11.894 1.00 66.19 91 VAL A C 1
ATOM 701 O O . VAL A 1 91 ? 51.594 -0.841 12.179 1.00 66.19 91 VAL A O 1
ATOM 704 N N . ARG A 1 92 ? 53.074 -2.395 12.811 1.00 63.72 92 ARG A N 1
ATOM 705 C CA . ARG A 1 92 ? 52.767 -2.278 14.240 1.00 63.72 92 ARG A CA 1
ATOM 706 C C . ARG A 1 92 ? 53.392 -0.989 14.764 1.00 63.72 92 ARG A C 1
ATOM 708 O O . ARG A 1 92 ? 54.598 -0.933 14.993 1.00 63.72 92 ARG A O 1
ATOM 715 N N . TYR A 1 93 ? 52.579 0.036 14.989 1.00 60.91 93 TYR A N 1
ATOM 716 C CA . TYR A 1 93 ? 53.028 1.233 15.692 1.00 60.91 93 TYR A CA 1
ATOM 717 C C . TYR A 1 93 ? 53.415 0.866 17.131 1.00 60.91 93 TYR A C 1
ATOM 719 O O . TYR A 1 93 ? 52.562 0.583 17.973 1.00 60.91 93 TYR A O 1
ATOM 727 N N . ARG A 1 94 ? 54.721 0.855 17.416 1.00 62.31 94 ARG A N 1
ATOM 728 C CA . ARG A 1 94 ? 55.248 0.808 18.782 1.00 62.31 94 ARG A CA 1
ATOM 729 C C . ARG A 1 94 ? 55.074 2.201 19.382 1.00 62.31 94 ARG A C 1
ATO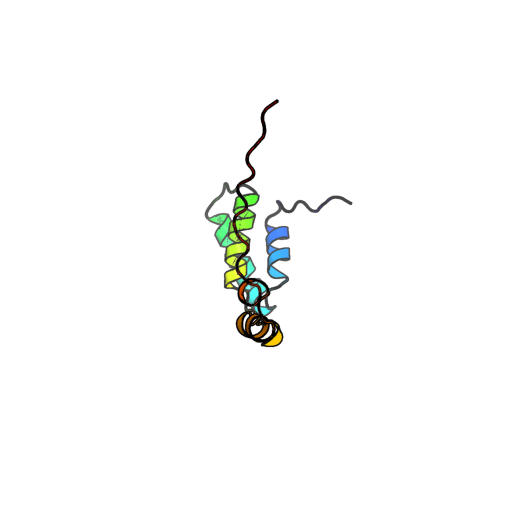M 731 O O . ARG A 1 94 ? 55.807 3.122 19.033 1.00 62.31 94 ARG A O 1
ATOM 738 N N . ARG A 1 95 ? 54.088 2.348 20.267 1.00 59.22 95 ARG A N 1
ATOM 739 C CA . ARG A 1 95 ? 53.900 3.539 21.102 1.00 59.22 95 ARG A CA 1
ATOM 740 C C . ARG A 1 95 ? 55.169 3.726 21.946 1.00 59.22 95 ARG A C 1
ATOM 742 O O . ARG A 1 95 ? 55.435 2.914 22.825 1.00 59.22 95 ARG A O 1
ATOM 749 N N . GLN A 1 96 ? 55.987 4.729 21.628 1.00 55.31 96 GLN A N 1
ATOM 750 C CA . GLN A 1 96 ? 57.028 5.201 22.540 1.00 55.31 96 GLN A CA 1
ATOM 751 C C . GLN A 1 96 ? 56.327 5.994 23.640 1.00 55.31 96 GLN A C 1
ATOM 753 O O . GLN A 1 96 ? 55.851 7.103 23.407 1.00 55.31 96 GLN A O 1
ATOM 758 N N . GLU A 1 97 ? 56.209 5.380 24.811 1.00 51.16 97 GLU A N 1
ATOM 759 C CA . GLU A 1 97 ? 55.906 6.086 26.050 1.00 51.16 97 GLU A CA 1
ATOM 760 C C . GLU A 1 97 ? 57.162 6.873 26.452 1.00 51.16 97 GLU A C 1
ATOM 762 O O . GLU A 1 97 ? 58.270 6.329 26.455 1.00 51.16 97 GLU A O 1
ATOM 767 N N . ARG A 1 98 ? 56.983 8.174 26.683 1.00 56.16 98 ARG A N 1
ATOM 768 C CA . ARG A 1 98 ? 57.953 9.057 27.331 1.00 56.16 98 ARG A CA 1
ATOM 769 C C . ARG A 1 98 ? 57.536 9.252 28.776 1.00 56.16 98 ARG A C 1
ATOM 771 O O . ARG A 1 98 ? 56.306 9.329 28.997 1.00 56.16 98 ARG A O 1
#

Sequence (98 aa):
MPIPDDADPDILISRLAGPLAPADRAAFRRAAEEALTRVPCMGEGAVYRAVAVLQRNYFVPPDDYRAHWDIADEISSRPSKLKAAPPIEHVRYRRQER

Solvent-accessible surface area (backbone atoms only — not comparable to full-atom values): 6406 Å² total; per-residue (Å²): 129,84,76,77,67,74,70,40,64,68,59,41,49,56,60,60,35,63,86,34,57,80,84,48,34,63,58,50,49,54,54,42,54,52,58,50,67,76,49,91,77,64,53,59,74,52,50,50,51,55,46,52,56,53,42,58,75,65,49,75,78,77,90,56,69,85,74,58,79,57,63,65,60,58,55,71,74,41,86,53,66,82,77,73,45,80,83,81,78,85,78,78,81,77,80,80,83,128

Foldseek 3Di:
DDDPPLLPLVVVLVVLLVQADPVCSVVLSVVLVVQCVVDVDDDSVRSNVSSNVSSVVRHDDPPPCVPPPPPVVVPVVDDDPCVPDDDDDPDDDDDDDD

Nearest PDB structures (foldseek):
  6xyw-assembly1_BF  TM=5.780E-01  e=6.854E+00  Arabidopsis thaliana
  3dd9-assembly4_H  TM=5.551E-01  e=4.858E+00  Punavirus P1

Radius of gyration: 25.07 Å; Cα contacts (8 Å, |Δi|>4): 40; chains: 1; bounding box: 68×33×45 Å

Mean predicted aligned error: 14.27 Å